Protein AF-A0A4Y2RYI9-F1 (afdb_monomer)

Mean predicted aligned error: 9.79 Å

Secondary structure (DSSP, 8-state):
-HHHHHHHHHHHH-TT--HHHHHHHHHHHHHHHHHHHHHHHHHHHHHHHHHHHHHHHHHHHHH-GGGHHHHHHHHHHHH-S----EETTTEE--HHHHHHHHHHHHHHHHHHHHH--

Foldseek 3Di:
DVQLLVLLLCLLPVPDDDPVVNVVSVVSNVVVVVVVLVVLVVLQVVQVVVVVVLVVLVCVLVVPVVCNVVSVVVCVVPVPDPDGPADVPPGGRHPVVSVVVVVVVVVVSVCCVPVVD

Organism: Araneus ventricosus (NCBI:txid182803)

Solvent-accessible surface area (backbone atoms only — not comparable to full-atom values): 6688 Å² total; per-residue (Å²): 108,70,69,38,51,53,35,51,48,49,68,74,69,56,87,86,63,54,77,65,55,52,52,53,40,53,53,50,32,51,49,49,49,52,51,50,52,51,54,48,50,53,38,19,49,52,39,50,51,50,53,52,50,53,53,52,59,70,49,46,39,76,77,38,70,94,53,21,71,62,50,50,50,54,45,54,74,68,63,69,69,85,84,63,60,43,59,88,82,80,39,69,40,38,74,65,52,55,53,50,53,51,49,51,52,52,52,52,49,50,48,49,72,72,64,70,119

pLDDT: mean 78.43, std 8.35, range [51.66, 90.38]

Radius of gyration: 22.38 Å; Cα contacts (8 Å, |Δi|>4): 59; chains: 1; bounding box: 45×20×69 Å

Structure (mmCIF, N/CA/C/O backbone):
data_AF-A0A4Y2RYI9-F1
#
_entry.id   AF-A0A4Y2RYI9-F1
#
loop_
_atom_site.group_PDB
_atom_site.id
_atom_site.type_symbol
_atom_site.label_atom_id
_atom_site.label_alt_id
_atom_site.label_comp_id
_atom_site.label_asym_id
_atom_site.label_entity_id
_atom_site.label_seq_id
_atom_site.pdbx_PDB_ins_code
_atom_site.Cartn_x
_atom_site.Cartn_y
_atom_site.Cartn_z
_atom_site.occupancy
_atom_site.B_iso_or_equiv
_atom_site.auth_seq_id
_atom_site.auth_comp_id
_atom_site.auth_asym_id
_atom_site.auth_atom_id
_atom_site.pdbx_PDB_model_num
ATOM 1 N N . MET A 1 1 ? 1.613 4.956 -8.567 1.00 69.38 1 MET A N 1
ATOM 2 C CA . MET A 1 1 ? 1.333 4.081 -9.732 1.00 69.38 1 MET A CA 1
ATOM 3 C C . MET A 1 1 ? 1.564 4.794 -11.065 1.00 69.38 1 MET A C 1
ATOM 5 O O . MET A 1 1 ? 2.473 4.374 -11.762 1.00 69.38 1 MET A O 1
ATOM 9 N N . THR A 1 2 ? 0.852 5.879 -11.412 1.00 76.44 2 THR A N 1
ATOM 10 C CA . THR A 1 2 ? 1.058 6.606 -12.693 1.00 76.44 2 THR A CA 1
ATOM 11 C C . THR A 1 2 ? 2.496 7.096 -12.889 1.00 76.44 2 THR A C 1
ATOM 13 O O . THR A 1 2 ? 3.065 6.869 -13.948 1.00 76.44 2 THR A O 1
ATOM 16 N N . GLY A 1 3 ? 3.124 7.674 -11.859 1.00 77.31 3 GLY A N 1
ATOM 17 C CA . GLY A 1 3 ? 4.532 8.095 -11.928 1.00 77.31 3 GLY A CA 1
ATOM 18 C C . GLY A 1 3 ? 5.513 6.945 -12.198 1.00 77.31 3 GLY A C 1
ATOM 19 O O . GLY A 1 3 ? 6.433 7.102 -12.991 1.00 77.31 3 GLY A O 1
ATOM 20 N N . ILE A 1 4 ? 5.272 5.764 -11.613 1.00 82.19 4 ILE A N 1
ATOM 21 C CA . ILE A 1 4 ? 6.099 4.564 -11.838 1.00 82.19 4 ILE A CA 1
ATOM 22 C C . ILE A 1 4 ? 5.918 4.058 -13.272 1.00 82.19 4 ILE A C 1
ATOM 24 O O . ILE A 1 4 ? 6.894 3.716 -13.930 1.00 82.19 4 ILE A O 1
ATOM 28 N N . PHE A 1 5 ? 4.677 4.050 -13.768 1.00 82.31 5 PHE A N 1
ATOM 29 C CA . PHE A 1 5 ? 4.367 3.645 -15.137 1.00 82.31 5 PHE A CA 1
ATOM 30 C C . PHE A 1 5 ? 5.053 4.552 -16.162 1.00 82.31 5 PHE A C 1
ATOM 32 O O . PHE A 1 5 ? 5.734 4.056 -17.050 1.00 82.31 5 PHE A O 1
ATOM 39 N N . TRP A 1 6 ? 4.940 5.874 -16.010 1.00 80.50 6 TRP A N 1
ATOM 40 C CA . TRP A 1 6 ? 5.574 6.830 -16.922 1.00 80.50 6 TRP A CA 1
ATOM 41 C C . TRP A 1 6 ? 7.103 6.777 -16.872 1.00 80.50 6 TRP A C 1
ATOM 43 O O . TRP A 1 6 ? 7.741 6.817 -17.922 1.00 80.50 6 TRP A O 1
ATOM 53 N N . ALA A 1 7 ? 7.694 6.645 -15.681 1.00 80.31 7 ALA A N 1
ATOM 54 C CA . ALA A 1 7 ? 9.140 6.482 -15.540 1.00 80.31 7 ALA A CA 1
ATOM 55 C C . ALA A 1 7 ? 9.628 5.174 -16.190 1.00 80.31 7 ALA A C 1
ATOM 57 O O . ALA A 1 7 ? 10.595 5.197 -16.948 1.00 80.31 7 ALA A O 1
ATOM 58 N N . GLY A 1 8 ? 8.923 4.059 -15.965 1.00 80.31 8 GLY A N 1
ATOM 59 C CA . GLY A 1 8 ? 9.244 2.765 -16.573 1.00 80.31 8 GLY A CA 1
ATOM 60 C C . GLY A 1 8 ? 9.057 2.754 -18.091 1.00 80.31 8 GLY A C 1
ATOM 61 O O . GLY A 1 8 ? 9.909 2.243 -18.811 1.00 80.31 8 GLY A O 1
ATOM 62 N N . TYR A 1 9 ? 7.991 3.381 -18.593 1.00 80.94 9 TYR A N 1
ATOM 63 C CA . TYR A 1 9 ? 7.746 3.544 -20.026 1.00 80.94 9 TYR A CA 1
ATOM 64 C C . TYR A 1 9 ? 8.854 4.365 -20.693 1.00 80.94 9 TYR A C 1
ATOM 66 O O . TYR A 1 9 ? 9.406 3.954 -21.712 1.00 80.94 9 TYR A O 1
ATOM 74 N N . ARG A 1 10 ? 9.233 5.502 -20.095 1.00 79.31 10 ARG A N 1
ATOM 75 C CA . ARG A 1 10 ? 10.328 6.335 -20.607 1.00 79.31 10 ARG A CA 1
ATOM 76 C C . ARG A 1 10 ? 11.635 5.546 -20.669 1.00 79.31 10 ARG A C 1
ATOM 78 O O . ARG A 1 10 ? 12.336 5.623 -21.664 1.00 79.31 10 ARG A O 1
ATOM 85 N N . MET A 1 11 ? 11.926 4.743 -19.653 1.00 76.94 11 MET A N 1
ATOM 86 C CA . MET A 1 11 ? 13.119 3.900 -19.644 1.00 76.94 11 MET A CA 1
ATOM 87 C C . MET A 1 11 ? 13.087 2.803 -20.726 1.00 76.94 11 MET A C 1
ATOM 89 O O . MET A 1 11 ? 14.124 2.494 -21.302 1.00 76.94 11 MET A O 1
ATOM 93 N N . ALA A 1 12 ? 11.920 2.216 -21.011 1.00 79.56 12 ALA A N 1
ATOM 94 C CA . ALA A 1 12 ? 11.790 1.107 -21.958 1.00 79.56 12 ALA A CA 1
ATOM 95 C C . ALA A 1 12 ? 11.823 1.535 -23.438 1.00 79.56 12 ALA A C 1
ATOM 97 O O . ALA A 1 12 ? 12.363 0.804 -24.265 1.00 79.56 12 ALA A O 1
ATOM 98 N N . PHE A 1 13 ? 11.253 2.697 -23.778 1.00 78.94 13 PHE A N 1
ATOM 99 C CA . PHE A 1 13 ? 11.028 3.099 -25.178 1.00 78.94 13 PHE A CA 1
ATOM 100 C C . PHE A 1 13 ? 11.864 4.289 -25.650 1.00 78.94 13 PHE A C 1
ATOM 102 O O . PHE A 1 13 ? 11.900 4.576 -2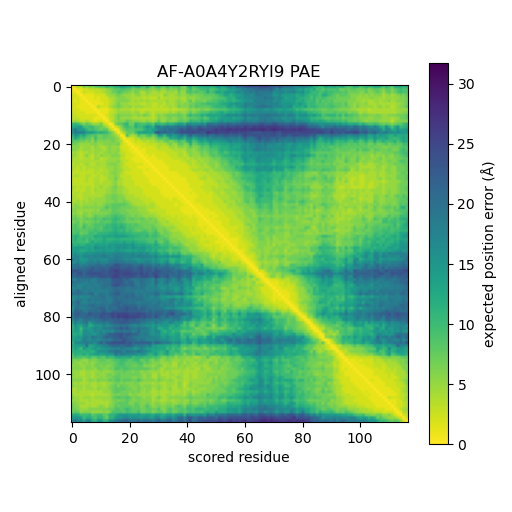6.846 1.00 78.94 13 PHE A O 1
ATOM 109 N N . TYR A 1 14 ? 12.532 5.010 -24.749 1.00 76.31 14 TYR A N 1
ATOM 110 C CA . TYR A 1 14 ? 13.296 6.196 -25.129 1.00 76.31 14 TYR A CA 1
ATOM 111 C C . TYR A 1 14 ? 14.725 5.798 -25.536 1.00 76.31 14 TYR A C 1
ATOM 113 O O . TYR A 1 14 ? 15.625 5.660 -24.713 1.00 76.31 14 TYR A O 1
ATOM 121 N N . GLN A 1 15 ? 14.912 5.556 -26.835 1.00 64.12 15 GLN A N 1
ATOM 122 C CA . GLN A 1 15 ? 16.114 4.941 -27.422 1.00 64.12 15 GLN A CA 1
ATOM 123 C C . GLN A 1 15 ? 17.314 5.892 -27.621 1.00 64.12 15 GLN A C 1
ATOM 125 O O . GLN A 1 15 ? 18.393 5.439 -27.991 1.00 64.12 15 GLN A O 1
ATOM 130 N N . THR A 1 16 ? 17.162 7.193 -27.358 1.00 64.56 16 THR A N 1
ATOM 131 C CA . THR A 1 16 ? 18.196 8.227 -27.579 1.00 64.56 16 THR A CA 1
ATOM 132 C C . THR A 1 16 ? 18.474 9.052 -26.324 1.00 64.56 16 THR A C 1
ATOM 134 O O . THR A 1 16 ? 18.495 10.280 -26.374 1.00 64.56 16 THR A O 1
ATOM 137 N N . SER A 1 17 ? 18.656 8.387 -25.185 1.00 61.59 17 SER A N 1
ATOM 138 C CA . SER A 1 17 ? 18.990 9.055 -23.924 1.00 61.59 17 SER A CA 1
ATOM 139 C C . SER A 1 17 ? 20.484 8.991 -23.626 1.00 61.59 17 SER A C 1
ATOM 141 O O . SER A 1 17 ? 21.120 7.947 -23.773 1.00 61.59 17 SER A O 1
ATOM 143 N N . SER A 1 18 ? 21.042 10.114 -23.178 1.00 77.56 18 SER A N 1
ATOM 144 C CA . SER A 1 18 ? 22.390 10.163 -22.609 1.00 77.56 18 SER A CA 1
ATOM 145 C C . SER A 1 18 ? 22.459 9.324 -21.323 1.00 77.56 18 SER A C 1
ATOM 147 O O . SER A 1 18 ? 21.448 9.093 -20.653 1.00 77.56 18 SER A O 1
ATOM 149 N N . SER A 1 19 ? 23.659 8.880 -20.937 1.00 77.75 19 SER A N 1
ATOM 150 C CA . SER A 1 19 ? 23.864 8.094 -19.708 1.00 77.75 19 SER A CA 1
ATOM 151 C C . SER A 1 19 ? 23.314 8.785 -18.448 1.00 77.75 19 SER A C 1
ATOM 153 O O . SER A 1 19 ? 22.881 8.115 -17.512 1.00 77.75 19 SER A O 1
ATOM 155 N N . GLU A 1 20 ? 23.285 10.120 -18.433 1.00 80.25 20 GLU A N 1
ATOM 156 C CA . GLU A 1 20 ? 22.749 10.925 -17.329 1.00 80.25 20 GLU A CA 1
ATOM 157 C C . GLU A 1 20 ? 21.219 10.844 -17.223 1.00 80.25 20 GLU A C 1
ATOM 159 O O . GLU A 1 20 ? 20.670 10.750 -16.122 1.00 80.25 20 GLU A O 1
ATOM 164 N N . GLU A 1 21 ? 20.513 10.817 -1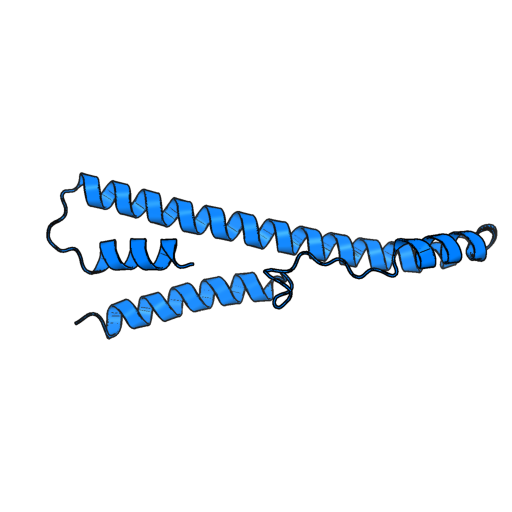8.356 1.00 76.81 21 GLU A N 1
ATOM 165 C CA . GLU A 1 21 ? 19.053 10.685 -18.388 1.00 76.81 21 GLU A CA 1
ATOM 166 C C . GLU A 1 21 ? 18.594 9.302 -17.922 1.00 76.81 21 GLU A C 1
ATOM 168 O O . GLU A 1 21 ? 17.603 9.193 -17.194 1.00 76.81 21 GLU A O 1
ATOM 173 N N . LEU A 1 22 ? 19.340 8.251 -18.278 1.00 79.38 22 LEU A N 1
ATOM 174 C CA . LEU A 1 22 ? 19.087 6.894 -17.789 1.00 79.38 22 LEU A CA 1
ATOM 175 C C . LEU A 1 22 ? 19.254 6.815 -16.270 1.00 79.38 22 LEU A C 1
ATOM 177 O O . LEU A 1 22 ? 18.384 6.277 -15.583 1.00 79.38 22 LEU A O 1
ATOM 181 N N . TYR A 1 23 ? 20.328 7.399 -15.734 1.00 83.75 23 TYR A N 1
ATOM 182 C CA . TYR A 1 23 ? 20.572 7.421 -14.293 1.00 83.75 23 TYR A CA 1
ATOM 183 C C . TYR A 1 23 ? 19.467 8.180 -13.544 1.00 83.75 23 TYR A C 1
ATOM 185 O O . TYR A 1 23 ? 18.897 7.672 -12.575 1.00 83.75 23 TYR A O 1
ATOM 193 N N . SER A 1 24 ? 19.091 9.357 -14.050 1.00 83.62 24 SER A N 1
ATOM 194 C CA . SER A 1 24 ? 17.979 10.151 -13.518 1.00 83.62 24 SER A CA 1
ATOM 195 C C . SER A 1 24 ? 16.652 9.381 -13.555 1.00 83.62 24 SER A C 1
ATOM 197 O O . SER A 1 24 ? 15.904 9.361 -12.572 1.00 83.62 24 SER A O 1
ATOM 199 N N . SER A 1 25 ? 16.379 8.663 -14.650 1.00 80.62 25 SER A N 1
ATOM 200 C CA . SER A 1 25 ? 15.173 7.846 -14.795 1.00 80.62 25 SER A CA 1
ATOM 201 C C . SER A 1 25 ? 15.130 6.695 -13.784 1.00 80.62 25 SER A C 1
ATOM 203 O O . SER A 1 25 ? 14.116 6.535 -13.099 1.00 80.62 25 SER A O 1
ATOM 205 N N . VAL A 1 26 ? 16.235 5.967 -13.589 1.00 85.12 26 VAL A N 1
ATOM 206 C CA . VAL A 1 26 ? 16.335 4.887 -12.589 1.00 85.12 26 VAL A CA 1
ATOM 207 C C . VAL A 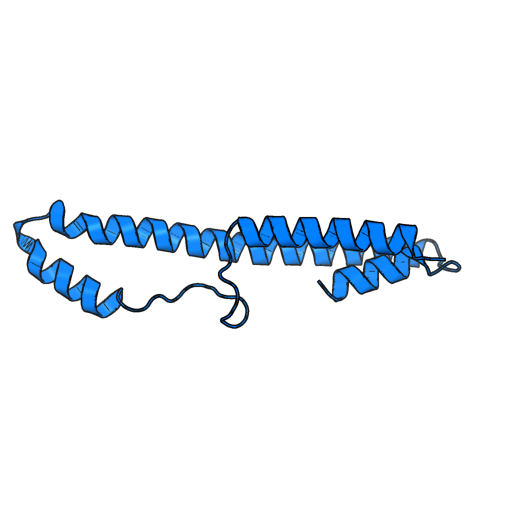1 26 ? 16.164 5.421 -11.164 1.00 85.12 26 VAL A C 1
ATOM 209 O O . VAL A 1 26 ? 15.423 4.831 -10.372 1.00 85.12 26 VAL A O 1
ATOM 212 N N . CYS A 1 27 ? 16.784 6.558 -10.834 1.00 86.38 27 CYS A N 1
ATOM 213 C CA . CYS A 1 27 ? 16.594 7.225 -9.543 1.00 86.38 27 CYS A CA 1
ATOM 214 C C . CYS A 1 27 ? 15.137 7.653 -9.323 1.00 86.38 27 CYS A C 1
ATOM 216 O O . CYS A 1 27 ? 14.594 7.476 -8.233 1.00 86.38 27 CYS A O 1
ATOM 218 N N . SER A 1 28 ? 14.478 8.182 -10.355 1.00 86.62 28 SER A N 1
ATOM 219 C CA . SER A 1 28 ? 13.069 8.570 -10.256 1.00 86.62 28 SER A CA 1
ATOM 220 C C . SER A 1 28 ? 12.159 7.355 -10.037 1.00 86.62 28 SER A C 1
ATOM 222 O O . SER A 1 28 ? 11.289 7.380 -9.164 1.00 86.62 28 SER A O 1
ATOM 224 N N . LEU A 1 29 ? 12.400 6.258 -10.763 1.00 86.94 29 LEU A N 1
ATOM 225 C CA . LEU A 1 29 ? 11.640 5.017 -10.644 1.00 86.94 29 LEU A CA 1
ATOM 226 C C . LEU A 1 29 ? 11.779 4.427 -9.236 1.00 86.94 29 LEU A C 1
ATOM 228 O O . LEU A 1 29 ? 10.771 4.098 -8.606 1.00 86.94 29 LEU A O 1
ATOM 232 N N . SER A 1 30 ? 13.010 4.333 -8.724 1.00 87.38 30 SER A N 1
ATOM 233 C CA . SER A 1 30 ? 13.271 3.801 -7.384 1.00 87.38 30 SER A CA 1
ATOM 234 C C . SER A 1 30 ? 12.629 4.667 -6.301 1.00 87.38 30 SER A C 1
ATOM 236 O O . SER A 1 30 ? 11.976 4.130 -5.405 1.00 87.38 30 SER A O 1
ATOM 238 N N . TYR A 1 31 ? 12.701 5.995 -6.432 1.00 90.38 31 TYR A N 1
ATOM 239 C CA . TYR A 1 31 ? 12.029 6.926 -5.529 1.00 90.38 31 TYR A CA 1
ATOM 240 C C . TYR A 1 31 ? 10.510 6.708 -5.495 1.00 90.38 31 TYR A C 1
ATOM 242 O O . TYR A 1 31 ? 9.936 6.549 -4.417 1.00 90.38 31 TYR A O 1
ATOM 250 N N . PHE A 1 32 ? 9.845 6.640 -6.654 1.00 87.00 32 PHE A N 1
ATOM 251 C CA . PHE A 1 32 ? 8.391 6.459 -6.697 1.00 87.00 32 PHE A CA 1
ATOM 252 C C . PHE A 1 32 ? 7.940 5.101 -6.151 1.00 87.00 32 PHE A C 1
ATOM 254 O O . PHE A 1 32 ? 6.901 5.025 -5.487 1.00 87.00 32 PHE A O 1
ATOM 261 N N . VAL A 1 33 ? 8.709 4.038 -6.402 1.00 87.62 33 VAL A N 1
ATOM 262 C CA . VAL A 1 33 ? 8.433 2.706 -5.844 1.00 87.62 33 VAL A CA 1
ATOM 263 C C . VAL A 1 33 ? 8.587 2.724 -4.321 1.00 87.62 33 VAL A C 1
ATOM 265 O O . VAL A 1 33 ? 7.677 2.287 -3.617 1.00 87.62 33 VAL A O 1
ATOM 268 N N . LEU A 1 34 ? 9.681 3.284 -3.796 1.00 90.06 34 LEU A N 1
ATOM 269 C CA . LEU A 1 34 ? 9.926 3.383 -2.352 1.00 90.06 34 LEU A CA 1
ATOM 270 C C . LEU A 1 34 ? 8.867 4.228 -1.641 1.00 90.06 34 LEU A C 1
ATOM 272 O O . LEU A 1 34 ? 8.355 3.823 -0.592 1.00 90.06 34 LEU A O 1
ATOM 276 N N . LEU A 1 35 ? 8.498 5.369 -2.225 1.00 88.94 35 LEU A N 1
ATOM 277 C CA . LEU A 1 35 ? 7.446 6.237 -1.702 1.00 88.94 35 LEU A CA 1
ATOM 278 C C . LEU A 1 35 ? 6.119 5.476 -1.613 1.00 88.94 35 LEU A C 1
ATOM 280 O O . LEU A 1 35 ? 5.468 5.473 -0.566 1.00 88.94 35 LEU A O 1
ATOM 284 N N . GLN A 1 36 ? 5.734 4.793 -2.695 1.00 86.81 36 GLN A N 1
ATOM 285 C CA . GLN A 1 36 ? 4.501 4.014 -2.734 1.00 86.81 36 GLN A CA 1
ATOM 286 C C . GLN A 1 36 ? 4.522 2.910 -1.672 1.00 86.81 36 GLN A C 1
ATOM 288 O O . GLN A 1 36 ? 3.579 2.803 -0.890 1.00 86.81 36 GLN A O 1
ATOM 293 N N . MET A 1 37 ? 5.602 2.132 -1.588 1.00 85.56 37 MET A N 1
ATOM 294 C CA . MET A 1 37 ? 5.719 1.056 -0.603 1.00 85.56 37 MET A CA 1
ATOM 295 C C . MET A 1 37 ? 5.644 1.583 0.832 1.00 85.56 37 MET A C 1
ATOM 297 O O . MET A 1 37 ? 4.933 1.006 1.655 1.00 85.56 37 MET A O 1
ATOM 301 N N . THR A 1 38 ? 6.292 2.710 1.129 1.00 88.00 38 THR A N 1
ATOM 302 C CA . THR A 1 38 ? 6.258 3.331 2.464 1.00 88.00 38 THR A CA 1
ATOM 303 C C . THR A 1 38 ? 4.846 3.781 2.839 1.00 88.00 38 THR A C 1
ATOM 305 O O . THR A 1 38 ? 4.366 3.484 3.933 1.00 88.00 38 THR A O 1
ATOM 308 N N . LEU A 1 39 ? 4.141 4.445 1.919 1.00 86.50 39 LEU A N 1
ATOM 309 C CA . LEU A 1 39 ? 2.771 4.904 2.159 1.00 86.50 39 LEU A CA 1
ATOM 310 C C . LEU A 1 39 ? 1.809 3.732 2.378 1.00 86.50 39 LEU A C 1
ATOM 312 O O . LEU A 1 39 ? 1.039 3.734 3.340 1.00 86.50 39 LEU A O 1
ATOM 316 N N . MET A 1 40 ? 1.877 2.713 1.517 1.00 84.56 40 MET A N 1
ATOM 317 C CA . MET A 1 40 ? 0.976 1.564 1.604 1.00 84.56 40 MET A CA 1
ATOM 318 C C . MET A 1 40 ? 1.224 0.727 2.865 1.00 84.56 40 MET A C 1
ATOM 320 O O . MET A 1 40 ? 0.272 0.309 3.526 1.00 84.56 40 MET A O 1
ATOM 324 N N . THR A 1 41 ? 2.489 0.498 3.225 1.00 82.19 41 THR A N 1
ATOM 325 C CA . THR A 1 41 ? 2.849 -0.275 4.426 1.00 82.19 41 THR A CA 1
ATOM 326 C C . THR A 1 41 ? 2.505 0.466 5.714 1.00 82.19 41 THR A C 1
ATOM 328 O O . THR A 1 41 ? 1.949 -0.151 6.620 1.00 82.19 41 THR A O 1
ATOM 331 N N . SER A 1 42 ? 2.743 1.779 5.790 1.00 84.31 42 SER A N 1
ATOM 332 C CA . SER A 1 42 ? 2.368 2.600 6.950 1.00 84.31 42 SER A CA 1
ATOM 333 C C . SER A 1 42 ? 0.852 2.610 7.181 1.00 84.31 42 SER A C 1
ATOM 335 O O . SER A 1 42 ? 0.378 2.378 8.301 1.00 84.31 42 SER A O 1
ATOM 337 N N . ALA A 1 43 ? 0.071 2.784 6.110 1.00 83.88 43 ALA A N 1
ATOM 338 C CA . ALA A 1 43 ? -1.387 2.740 6.184 1.00 83.88 43 ALA A CA 1
ATOM 339 C C . ALA A 1 43 ? -1.898 1.353 6.611 1.00 83.88 43 ALA A C 1
ATOM 341 O O . ALA A 1 43 ? -2.738 1.253 7.511 1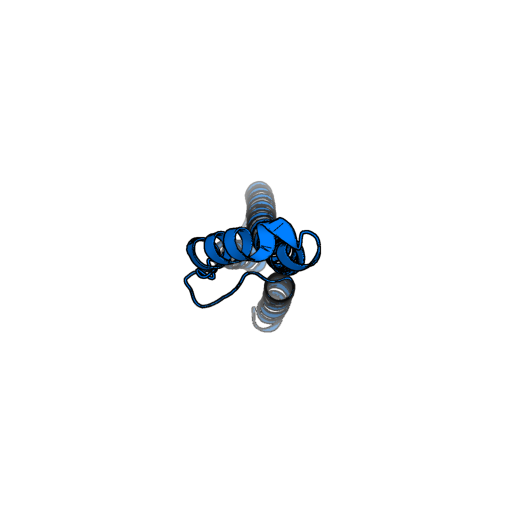.00 83.88 43 ALA A O 1
ATOM 342 N N . ALA A 1 44 ? -1.350 0.281 6.027 1.00 82.44 44 ALA A N 1
ATOM 343 C CA . ALA A 1 44 ? -1.727 -1.088 6.370 1.00 82.44 44 ALA A CA 1
ATOM 344 C C . ALA A 1 44 ? -1.378 -1.443 7.823 1.00 82.44 44 ALA A C 1
ATOM 346 O O . ALA A 1 44 ? -2.199 -2.024 8.535 1.00 82.44 44 ALA A O 1
ATOM 347 N N . LEU A 1 45 ? -0.192 -1.050 8.295 1.00 83.62 45 LEU A N 1
ATOM 348 C CA . LEU A 1 45 ? 0.237 -1.287 9.672 1.00 83.62 45 LEU A CA 1
ATOM 349 C C . LEU A 1 45 ? -0.661 -0.545 10.667 1.00 83.62 45 LEU A C 1
ATOM 351 O O . LEU A 1 45 ? -1.082 -1.119 11.669 1.00 83.62 45 LEU A O 1
ATOM 355 N N . THR A 1 46 ? -1.004 0.708 10.371 1.00 85.88 46 THR A N 1
ATOM 356 C CA . THR A 1 46 ? -1.885 1.514 11.224 1.00 85.88 46 THR A CA 1
ATOM 357 C C . THR A 1 46 ? -3.281 0.896 11.327 1.00 85.88 46 THR A C 1
ATOM 359 O O . THR A 1 46 ? -3.822 0.774 12.430 1.00 85.88 46 THR A O 1
ATOM 362 N N . ASN A 1 47 ? -3.843 0.422 10.210 1.00 84.12 47 ASN A N 1
ATOM 363 C CA . ASN A 1 47 ? -5.117 -0.305 10.201 1.00 84.12 47 ASN A CA 1
ATOM 364 C C . ASN A 1 47 ? -5.041 -1.617 10.996 1.00 84.12 47 ASN A C 1
ATOM 366 O O . ASN A 1 47 ? -5.948 -1.935 11.771 1.00 84.12 47 ASN A O 1
ATOM 370 N N . GLU A 1 48 ? -3.949 -2.372 10.857 1.00 81.56 48 GLU A N 1
ATOM 371 C CA . GLU A 1 48 ? -3.756 -3.623 11.587 1.00 81.56 48 GLU A CA 1
ATOM 372 C C . GLU A 1 48 ? -3.638 -3.387 13.101 1.00 81.56 48 GLU A C 1
ATOM 374 O O . GLU A 1 48 ? -4.306 -4.066 13.891 1.00 81.56 48 GLU A O 1
ATOM 379 N N . VAL A 1 49 ? -2.843 -2.397 13.516 1.00 85.12 49 VAL A N 1
ATOM 380 C CA . VAL A 1 49 ? -2.690 -2.005 14.924 1.00 85.12 49 VAL A CA 1
ATOM 381 C C . VAL A 1 49 ? -4.020 -1.517 15.486 1.00 85.12 49 VAL A C 1
ATOM 383 O O . VAL A 1 49 ? -4.431 -1.993 16.544 1.00 85.12 49 VAL A O 1
ATOM 386 N N . LYS A 1 50 ? -4.757 -0.663 14.764 1.00 83.94 50 LYS A N 1
ATOM 387 C CA . LYS A 1 50 ? -6.112 -0.247 15.155 1.00 83.94 50 LYS A CA 1
ATOM 388 C C . LYS A 1 50 ? -7.014 -1.461 15.387 1.00 83.94 50 LYS A C 1
ATOM 390 O O . LYS A 1 50 ? -7.683 -1.538 16.419 1.00 83.94 50 LYS A O 1
ATOM 395 N N . ASN A 1 51 ? -7.032 -2.420 14.463 1.00 83.06 51 ASN A N 1
ATOM 396 C CA . ASN A 1 51 ? -7.868 -3.615 14.576 1.00 83.06 51 ASN A CA 1
ATOM 397 C C . ASN A 1 51 ? -7.483 -4.481 15.784 1.00 83.06 51 ASN A C 1
ATOM 399 O O . ASN A 1 51 ? -8.368 -4.955 16.505 1.00 83.06 51 ASN A O 1
ATOM 403 N N . ARG A 1 52 ? -6.182 -4.651 16.052 1.00 83.62 52 ARG A N 1
ATOM 404 C CA . ARG A 1 52 ? -5.688 -5.354 17.249 1.00 83.62 52 ARG A CA 1
ATOM 405 C C . ARG A 1 52 ? -6.099 -4.627 18.530 1.00 83.62 52 ARG A C 1
ATOM 407 O O . ARG A 1 52 ? -6.675 -5.252 19.421 1.00 83.62 52 ARG A O 1
ATOM 414 N N . THR A 1 53 ? -5.900 -3.313 18.594 1.00 83.56 53 THR A N 1
ATOM 415 C CA . THR A 1 53 ? -6.295 -2.482 19.739 1.00 83.56 53 THR A CA 1
ATOM 416 C C . THR A 1 53 ? -7.804 -2.525 19.962 1.00 83.56 53 THR A C 1
ATOM 418 O O . THR A 1 53 ? -8.243 -2.747 21.086 1.00 83.56 53 THR A O 1
ATOM 421 N N . LYS A 1 54 ? -8.623 -2.439 18.904 1.00 82.19 54 LYS A N 1
ATOM 422 C CA . LYS A 1 54 ? -10.089 -2.551 18.997 1.00 82.19 54 LYS A CA 1
ATOM 423 C C . LYS A 1 54 ? -10.520 -3.898 19.588 1.00 82.19 54 LYS A C 1
ATOM 425 O O . LYS A 1 54 ? -11.442 -3.934 20.403 1.00 82.19 54 LYS A O 1
ATOM 430 N N . ARG A 1 55 ? -9.861 -5.005 19.220 1.00 82.06 55 ARG A N 1
ATOM 431 C CA . ARG A 1 55 ? -10.122 -6.328 19.823 1.00 82.06 55 ARG A CA 1
ATOM 432 C C . ARG A 1 55 ? -9.754 -6.353 21.308 1.00 82.06 55 ARG A C 1
ATOM 434 O O . ARG A 1 55 ? -10.570 -6.789 22.112 1.00 82.06 55 ARG A O 1
ATOM 441 N N . LEU A 1 56 ? -8.582 -5.836 21.679 1.00 81.94 56 LEU A N 1
ATOM 442 C CA . LEU A 1 56 ? -8.144 -5.775 23.080 1.00 81.94 56 LEU A CA 1
ATOM 443 C C . LEU A 1 56 ? -9.073 -4.910 23.941 1.00 81.94 56 LEU A C 1
ATOM 445 O O . LEU A 1 56 ? -9.493 -5.337 25.016 1.00 81.94 56 LEU A O 1
ATOM 449 N N . VAL A 1 57 ? -9.459 -3.736 23.439 1.00 81.50 57 VAL A N 1
ATOM 450 C CA . VAL A 1 57 ? -10.395 -2.818 24.102 1.00 81.50 57 VAL A CA 1
ATOM 451 C C . VAL A 1 57 ? -11.762 -3.477 24.299 1.00 81.50 57 VAL A C 1
ATOM 453 O O . VAL A 1 57 ? -12.336 -3.352 25.375 1.00 81.50 57 VAL A O 1
ATOM 456 N N . LYS A 1 58 ? -12.265 -4.255 23.330 1.00 79.56 58 LYS A N 1
ATOM 457 C CA . LYS A 1 58 ? -13.512 -5.030 23.494 1.00 79.56 58 LYS A CA 1
ATOM 458 C C . LYS A 1 58 ? -13.417 -6.131 24.558 1.00 79.56 58 LYS A C 1
ATOM 460 O O . LYS A 1 58 ? -14.438 -6.472 25.151 1.00 79.56 58 LYS A O 1
ATOM 465 N N . CYS A 1 59 ? -12.226 -6.672 24.814 1.00 80.50 59 CYS A N 1
ATOM 466 C CA . CYS A 1 59 ? -11.996 -7.681 25.853 1.00 80.50 59 CYS A CA 1
ATOM 467 C C . CYS A 1 59 ? -11.790 -7.070 27.254 1.00 80.50 59 CYS A C 1
ATOM 469 O O . CYS A 1 59 ? -12.027 -7.743 28.256 1.00 80.50 59 CYS A O 1
ATOM 471 N N . LEU A 1 60 ? -11.399 -5.794 27.342 1.00 79.25 60 LEU A N 1
ATOM 472 C CA . LEU A 1 60 ? -11.141 -5.073 28.597 1.00 79.25 60 LEU A CA 1
ATOM 473 C C . LEU A 1 60 ? -12.301 -5.114 29.625 1.00 79.25 60 LEU A C 1
ATOM 475 O O . LEU A 1 60 ? -12.034 -5.399 30.793 1.00 79.25 60 LEU A O 1
ATOM 479 N N . PRO A 1 61 ? -13.584 -4.921 29.240 1.00 78.69 61 PRO A N 1
ATOM 480 C CA . PRO A 1 61 ? -14.711 -4.947 30.174 1.00 78.69 61 PRO A CA 1
ATOM 481 C C . PRO A 1 61 ? -14.908 -6.308 30.854 1.00 78.69 61 PRO A C 1
ATOM 483 O O . PRO A 1 61 ? -15.513 -6.376 31.919 1.00 78.69 61 PRO A O 1
ATOM 486 N N . TYR A 1 62 ? -14.428 -7.393 30.238 1.00 78.88 62 TYR A N 1
ATOM 487 C CA . TYR A 1 62 ? -14.522 -8.745 30.792 1.00 78.88 62 TYR A CA 1
ATOM 488 C C . TYR A 1 62 ? -13.421 -9.036 31.818 1.00 78.88 62 TYR A C 1
AT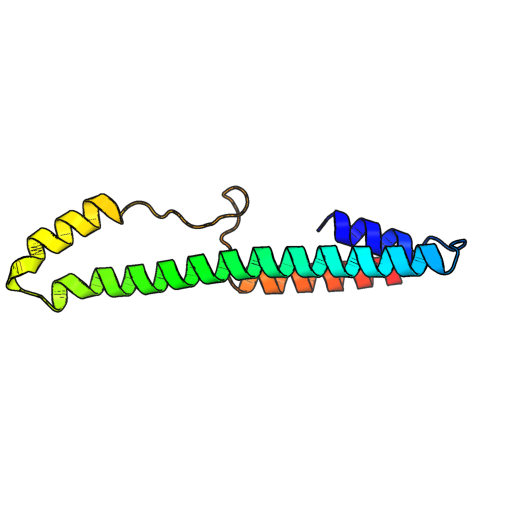OM 490 O O . TYR A 1 62 ? -13.616 -9.872 32.693 1.00 78.88 62 TYR A O 1
ATOM 498 N N . ARG A 1 63 ? -12.289 -8.322 31.751 1.00 77.88 63 ARG A N 1
ATOM 499 C CA . ARG A 1 63 ? -11.198 -8.408 32.738 1.00 77.88 63 ARG A CA 1
ATOM 500 C C . ARG A 1 63 ? -11.424 -7.544 33.978 1.00 77.88 63 ARG A C 1
ATOM 502 O O . ARG A 1 63 ? -10.794 -7.796 34.997 1.00 77.88 63 ARG A O 1
ATOM 509 N N . MET A 1 64 ? -12.304 -6.544 33.904 1.00 75.06 64 MET A N 1
ATOM 510 C CA . MET A 1 64 ? -12.613 -5.636 35.014 1.00 75.06 64 MET A CA 1
ATOM 511 C C . MET A 1 64 ? -14.126 -5.613 35.294 1.00 75.06 64 MET A C 1
ATOM 513 O O . MET A 1 64 ? -14.815 -4.663 34.910 1.00 75.06 64 MET A O 1
ATOM 517 N N . PRO A 1 65 ? -14.653 -6.642 35.991 1.00 72.94 65 PRO A N 1
ATOM 518 C CA . PRO A 1 65 ? -16.070 -6.745 36.337 1.00 72.94 65 PRO A CA 1
ATOM 519 C C . PRO A 1 65 ? -16.669 -5.507 37.032 1.00 72.94 65 PRO A C 1
ATOM 521 O O . PRO A 1 65 ? -17.768 -5.109 36.636 1.00 72.94 65 PRO A O 1
ATOM 524 N N . PRO A 1 66 ? -15.998 -4.856 38.012 1.00 77.25 66 PRO A N 1
ATOM 525 C CA . PRO A 1 66 ? -16.642 -3.798 38.794 1.00 77.25 66 PRO A CA 1
ATOM 526 C C . PRO A 1 66 ? -16.911 -2.516 37.993 1.00 77.25 66 PRO A C 1
ATOM 528 O O . PRO A 1 66 ? -17.871 -1.809 38.277 1.00 77.25 66 PRO A O 1
ATOM 531 N N . ILE A 1 67 ? -16.126 -2.239 36.946 1.00 78.31 67 ILE A N 1
ATOM 532 C CA . ILE A 1 67 ? -16.228 -1.007 36.135 1.00 78.31 67 ILE A CA 1
ATOM 533 C C . ILE A 1 67 ? -16.792 -1.319 34.731 1.00 78.31 67 ILE A C 1
ATOM 535 O O . ILE A 1 67 ? -16.905 -0.452 33.862 1.00 78.31 67 ILE A O 1
ATOM 539 N N . ARG A 1 68 ? -17.222 -2.569 34.493 1.00 78.12 68 ARG A N 1
ATOM 540 C CA . ARG A 1 68 ? -17.647 -3.084 33.182 1.00 78.12 68 ARG A CA 1
ATOM 541 C C . ARG A 1 68 ? -18.657 -2.182 32.474 1.00 78.12 68 ARG A C 1
ATOM 543 O O . ARG A 1 68 ? -18.473 -1.899 31.296 1.00 78.12 68 ARG A O 1
ATOM 550 N N . LYS A 1 69 ? -19.709 -1.725 33.168 1.00 78.75 69 LYS A N 1
ATOM 551 C CA . LYS A 1 69 ? -20.772 -0.887 32.573 1.00 78.75 69 LYS A CA 1
ATOM 552 C C . LYS A 1 69 ? -20.252 0.480 32.107 1.00 78.75 69 LYS A C 1
ATOM 554 O O . LYS A 1 69 ? -20.611 0.912 31.015 1.00 78.75 69 LYS A O 1
ATOM 559 N N . GLN A 1 70 ? -19.387 1.125 32.893 1.00 81.62 70 GLN A N 1
ATOM 560 C CA . GLN A 1 70 ? -18.779 2.411 32.529 1.00 81.62 70 GLN A CA 1
ATOM 561 C C . GLN A 1 70 ? -17.823 2.255 31.342 1.00 81.62 70 GLN A C 1
ATOM 563 O O . GLN A 1 70 ? -17.935 2.997 30.369 1.00 81.62 70 GLN A O 1
ATOM 568 N N . ILE A 1 71 ? -16.960 1.232 31.363 1.00 79.62 71 ILE A N 1
ATOM 569 C CA . ILE A 1 71 ? -16.027 0.944 30.262 1.00 79.62 71 ILE A CA 1
ATOM 570 C C . ILE A 1 71 ? -16.800 0.674 28.961 1.00 79.62 71 ILE A C 1
ATOM 572 O O . ILE A 1 71 ? -16.451 1.203 27.908 1.00 79.62 71 ILE A O 1
ATOM 576 N N . LEU A 1 72 ? -17.887 -0.101 29.017 1.00 79.62 72 LEU A N 1
ATOM 577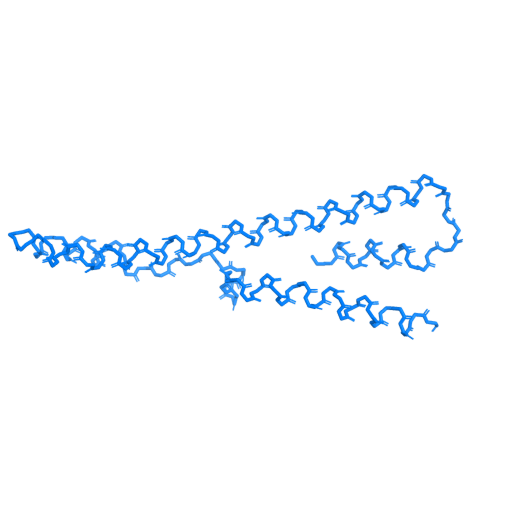 C CA . LEU A 1 72 ? -18.693 -0.419 27.834 1.00 79.62 72 LEU A CA 1
ATOM 578 C C . LEU A 1 72 ? -19.390 0.816 27.244 1.00 79.62 72 LEU A C 1
ATOM 580 O O . LEU A 1 72 ? -19.512 0.912 26.023 1.00 79.62 72 LEU A O 1
ATOM 584 N N . CYS A 1 73 ? -19.819 1.753 28.095 1.00 79.69 73 CYS A N 1
ATOM 585 C CA . CYS A 1 73 ? -20.415 3.022 27.679 1.00 79.69 73 CYS A CA 1
ATOM 586 C C . CYS A 1 73 ? -19.397 3.894 26.928 1.00 79.69 73 CYS A C 1
ATOM 588 O O . CYS A 1 73 ? -19.661 4.319 25.805 1.00 79.69 73 CYS A O 1
ATOM 590 N N . VAL A 1 74 ? -18.194 4.060 27.492 1.00 80.56 74 VAL A N 1
ATOM 591 C CA . VAL A 1 74 ? -17.100 4.831 26.875 1.00 80.56 74 VAL A CA 1
ATOM 592 C C . VAL A 1 74 ? -16.647 4.203 25.554 1.00 80.56 74 VAL A C 1
ATOM 594 O O . VAL A 1 74 ? -16.421 4.911 24.573 1.00 80.56 74 VAL A O 1
ATOM 597 N N . ILE A 1 75 ? -16.558 2.870 25.489 1.00 79.19 75 ILE A N 1
ATOM 598 C CA . ILE A 1 75 ? -16.230 2.163 24.244 1.00 79.19 75 ILE A CA 1
ATOM 599 C C . ILE A 1 75 ? -17.331 2.371 23.202 1.00 79.19 75 ILE A C 1
ATOM 601 O O . ILE A 1 75 ? -17.017 2.653 22.051 1.00 79.19 75 ILE A O 1
ATOM 605 N N . LYS A 1 76 ? -18.614 2.255 23.565 1.00 77.19 76 LYS A N 1
ATOM 606 C CA . LYS A 1 76 ? -19.707 2.502 22.611 1.00 77.19 76 LYS A CA 1
ATOM 607 C C . LYS A 1 76 ? -19.685 3.934 22.079 1.00 77.19 76 LYS A C 1
ATOM 609 O O . LYS A 1 76 ? -19.817 4.102 20.875 1.00 77.19 76 LYS A O 1
ATOM 614 N N . ALA A 1 77 ? -19.471 4.923 22.944 1.00 77.31 77 ALA A N 1
ATOM 615 C CA . ALA A 1 77 ? -19.441 6.328 22.549 1.00 77.31 77 ALA A CA 1
ATOM 616 C C . ALA A 1 77 ? -18.267 6.658 21.605 1.00 77.31 77 ALA A C 1
ATOM 618 O O . ALA A 1 77 ? -18.456 7.381 20.635 1.00 77.31 77 ALA A O 1
ATOM 619 N N . ASN A 1 78 ? -17.075 6.097 21.854 1.00 70.19 78 ASN A N 1
ATOM 620 C CA . ASN A 1 78 ? -15.850 6.497 21.143 1.00 70.19 78 ASN A CA 1
ATOM 621 C C . ASN A 1 78 ? -15.387 5.525 20.039 1.00 70.19 78 ASN A C 1
ATOM 623 O O . ASN A 1 78 ? -14.688 5.934 19.119 1.00 70.19 78 ASN A O 1
ATOM 627 N N . TYR A 1 79 ? -15.739 4.235 20.107 1.00 65.31 79 TYR A N 1
ATOM 628 C CA . TYR A 1 79 ? -15.237 3.186 19.196 1.00 65.31 79 TYR A CA 1
ATOM 629 C C . TYR A 1 79 ? -16.293 2.639 18.221 1.00 65.31 79 TYR A C 1
ATOM 631 O O . TYR A 1 79 ? -16.029 1.651 17.523 1.00 65.31 79 TYR A O 1
ATOM 639 N N . GLN A 1 80 ? -17.485 3.242 18.157 1.00 61.72 80 GLN A N 1
ATOM 640 C CA . GLN A 1 80 ? -18.481 2.893 17.138 1.00 61.72 80 GLN A CA 1
ATOM 641 C C . GLN A 1 80 ? -18.059 3.323 15.728 1.00 61.72 80 GLN A C 1
ATOM 643 O O . GLN A 1 80 ? -18.462 2.682 14.761 1.00 61.72 80 GLN A O 1
ATOM 648 N N . GLN A 1 81 ? -17.219 4.352 15.603 1.00 62.47 81 GLN A N 1
ATOM 649 C CA . GLN A 1 81 ? -16.806 4.867 14.305 1.00 62.47 81 GLN A CA 1
ATOM 650 C C . GLN A 1 81 ? -15.654 4.035 13.734 1.00 62.47 81 GLN A C 1
ATOM 652 O O . GLN A 1 81 ? -14.526 4.044 14.236 1.00 62.47 81 GLN A O 1
ATOM 657 N N . ASP A 1 82 ? -15.939 3.277 12.677 1.00 63.97 82 ASP A N 1
ATOM 658 C CA . ASP A 1 82 ? -14.945 2.478 11.967 1.00 63.97 82 ASP A CA 1
ATOM 659 C C . ASP A 1 82 ? -14.098 3.336 11.020 1.00 63.97 82 ASP A C 1
ATOM 661 O O . ASP A 1 82 ? -14.091 3.167 9.807 1.00 63.97 82 ASP A O 1
ATOM 665 N N . ASN A 1 83 ? -13.320 4.249 11.605 1.00 64.94 83 ASN A N 1
ATOM 666 C CA . ASN A 1 83 ? -12.370 5.077 10.865 1.00 64.94 83 ASN A CA 1
ATOM 667 C C . ASN A 1 83 ? -11.170 4.219 10.460 1.00 64.94 83 ASN A C 1
ATOM 669 O O . ASN A 1 83 ? -10.268 3.992 11.266 1.00 64.94 83 ASN A O 1
ATOM 673 N N . ASN A 1 84 ? -11.210 3.631 9.270 1.00 66.38 84 ASN A N 1
ATOM 674 C CA . ASN A 1 84 ? -10.060 2.965 8.665 1.00 66.38 84 ASN A CA 1
ATOM 675 C C . ASN A 1 84 ? -9.344 3.957 7.752 1.00 66.38 84 ASN A C 1
ATOM 677 O O . ASN A 1 84 ? -9.994 4.755 7.071 1.00 66.38 84 ASN A O 1
ATOM 681 N N . LEU A 1 85 ? -8.016 3.876 7.696 1.00 63.47 85 LEU A N 1
ATOM 682 C CA . LEU A 1 85 ? -7.266 4.537 6.638 1.00 63.47 85 LEU A CA 1
ATOM 683 C C . LEU A 1 85 ? -7.612 3.827 5.333 1.00 63.47 85 LEU A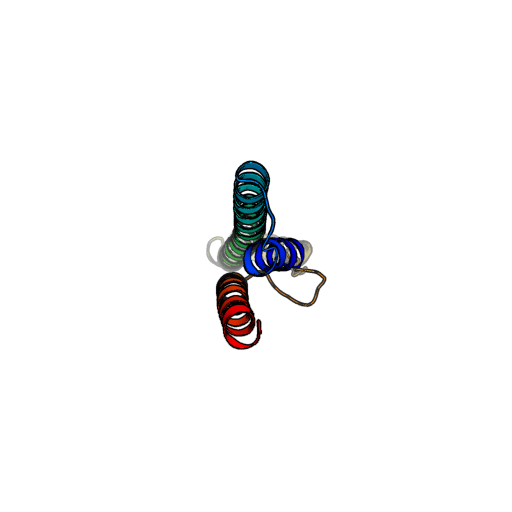 C 1
ATOM 685 O O . LEU A 1 85 ? -7.228 2.678 5.098 1.00 63.47 85 LEU A O 1
ATOM 689 N N . THR A 1 86 ? -8.409 4.508 4.524 1.00 67.75 86 THR A N 1
ATOM 690 C CA . THR A 1 86 ? -8.854 4.038 3.219 1.00 67.75 86 THR A CA 1
ATOM 691 C C . THR A 1 86 ? -8.227 4.908 2.148 1.00 67.75 86 THR A C 1
ATOM 693 O O . THR A 1 86 ? -8.105 6.124 2.308 1.00 67.75 86 THR A O 1
ATOM 696 N N . LEU A 1 87 ? -7.830 4.294 1.038 1.00 60.75 87 LEU A N 1
ATOM 697 C CA . LEU A 1 87 ? -7.554 5.048 -0.170 1.00 60.75 87 LEU A CA 1
ATOM 698 C C . LEU A 1 87 ? -8.905 5.434 -0.780 1.00 60.75 87 LEU A C 1
ATOM 700 O O . LEU A 1 87 ? -9.635 4.561 -1.253 1.00 60.75 87 LEU A O 1
ATOM 704 N N . TRP A 1 88 ? -9.234 6.728 -0.720 1.00 51.66 88 TRP A N 1
ATOM 705 C CA . TRP A 1 88 ? -10.428 7.317 -1.340 1.00 51.66 88 TRP A CA 1
ATOM 706 C C . TRP A 1 88 ? -11.710 6.502 -1.068 1.00 51.66 88 TRP A C 1
ATOM 708 O O . TRP A 1 88 ? -12.491 6.257 -1.973 1.00 51.66 88 TRP A O 1
ATOM 718 N N . GLN A 1 89 ? -11.942 6.058 0.175 1.00 56.50 89 GLN A N 1
ATOM 719 C CA . GLN A 1 89 ? -13.168 5.360 0.617 1.00 56.50 89 GLN A CA 1
ATOM 720 C C . GLN A 1 89 ? -13.416 3.936 0.070 1.00 56.50 89 GLN A C 1
ATOM 722 O O . GLN A 1 89 ? -14.105 3.166 0.737 1.00 56.50 89 GLN A O 1
ATOM 727 N N . PHE A 1 90 ? -12.849 3.547 -1.077 1.00 61.31 90 PHE A N 1
ATOM 728 C CA . PHE A 1 90 ? -13.134 2.254 -1.725 1.00 61.31 90 PHE A CA 1
ATOM 729 C C . PHE A 1 90 ? -12.163 1.132 -1.346 1.00 61.31 90 PHE A C 1
ATOM 731 O O . PHE A 1 90 ? -12.524 -0.040 -1.426 1.00 61.31 90 PHE A O 1
ATOM 738 N N . TYR A 1 91 ? -10.936 1.471 -0.935 1.00 61.62 91 TYR A N 1
ATOM 739 C CA . TYR A 1 91 ? -9.900 0.477 -0.648 1.00 61.62 91 TYR A CA 1
ATOM 740 C C . TYR A 1 91 ? -9.385 0.609 0.781 1.00 61.62 91 TYR A C 1
ATOM 742 O O . TYR A 1 91 ? -8.732 1.593 1.134 1.00 61.62 91 TYR A O 1
ATOM 750 N N . VAL A 1 92 ? -9.657 -0.396 1.613 1.00 69.50 92 VAL A N 1
ATOM 751 C CA . VAL A 1 92 ? -8.996 -0.528 2.914 1.00 69.50 92 VAL A CA 1
ATOM 752 C C . VAL A 1 92 ? -7.550 -0.934 2.660 1.00 69.50 92 VAL A C 1
ATOM 754 O O . VAL A 1 92 ? -7.276 -1.884 1.925 1.00 69.50 92 VAL A O 1
ATOM 757 N N . PHE A 1 93 ? -6.614 -0.195 3.252 1.00 68.81 93 PHE A N 1
ATOM 758 C CA . PHE A 1 93 ? -5.213 -0.585 3.211 1.00 68.81 93 PHE A CA 1
ATOM 759 C C . PHE A 1 93 ? -5.001 -1.828 4.070 1.00 68.81 93 PHE A C 1
ATOM 761 O O . PHE A 1 93 ? -4.901 -1.727 5.290 1.00 68.81 93 PHE A O 1
ATOM 768 N N . ASP A 1 94 ? -4.923 -2.975 3.401 1.00 72.25 94 ASP A N 1
ATOM 769 C CA . ASP A 1 94 ? -4.564 -4.270 3.968 1.00 72.25 94 ASP A CA 1
ATOM 770 C C . ASP A 1 94 ? -3.321 -4.829 3.266 1.00 72.25 94 ASP A C 1
ATOM 772 O O . ASP A 1 94 ? -2.933 -4.392 2.179 1.00 72.25 94 ASP A O 1
ATOM 776 N N . ARG A 1 95 ? -2.705 -5.859 3.857 1.00 74.56 95 ARG A N 1
ATOM 777 C CA . ARG A 1 95 ? -1.534 -6.546 3.275 1.00 74.56 95 ARG A CA 1
ATOM 778 C C . ARG A 1 95 ? -1.793 -7.037 1.844 1.00 74.56 95 ARG A C 1
ATOM 780 O O . ARG A 1 95 ? -0.897 -6.995 1.007 1.00 74.56 95 ARG A O 1
ATOM 787 N N . ALA A 1 96 ? -3.031 -7.435 1.550 1.00 80.81 96 ALA A N 1
ATOM 788 C CA . ALA A 1 96 ? -3.454 -7.842 0.214 1.00 80.81 96 ALA A CA 1
ATOM 789 C C . ALA A 1 96 ? -3.349 -6.705 -0.817 1.00 80.81 96 ALA A C 1
ATOM 791 O O . ALA A 1 96 ? -2.968 -6.959 -1.955 1.00 80.81 96 ALA A O 1
ATOM 792 N N . ALA A 1 97 ? -3.619 -5.454 -0.427 1.00 78.38 97 ALA A N 1
ATOM 793 C CA . ALA A 1 97 ? -3.515 -4.301 -1.321 1.00 78.38 97 ALA A CA 1
ATOM 794 C C . ALA A 1 97 ? -2.060 -4.038 -1.741 1.00 78.38 97 ALA A C 1
ATOM 796 O O . ALA A 1 97 ? -1.794 -3.740 -2.904 1.00 78.38 97 ALA A O 1
ATOM 797 N N . VAL A 1 98 ? -1.109 -4.218 -0.815 1.00 78.81 98 VAL A N 1
ATOM 798 C CA . VAL A 1 98 ? 0.330 -4.119 -1.110 1.00 78.81 98 VAL A CA 1
ATOM 799 C C . VAL A 1 98 ? 0.732 -5.183 -2.131 1.00 78.81 98 VAL A C 1
ATOM 801 O O . VAL A 1 98 ? 1.321 -4.852 -3.160 1.00 78.81 98 VAL A O 1
ATOM 804 N N . ILE A 1 99 ? 0.354 -6.442 -1.889 1.00 83.06 99 ILE A N 1
ATOM 805 C CA . ILE A 1 99 ? 0.667 -7.571 -2.780 1.00 83.06 99 ILE A CA 1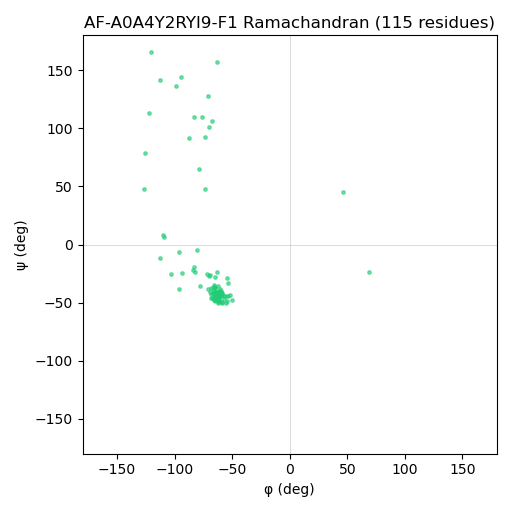
ATOM 806 C C . ILE A 1 99 ? 0.042 -7.359 -4.162 1.00 83.06 99 ILE A C 1
ATOM 808 O O . ILE A 1 99 ? 0.722 -7.521 -5.172 1.00 83.06 99 ILE A O 1
ATOM 812 N N . ALA A 1 100 ? -1.222 -6.933 -4.213 1.00 86.19 100 ALA A N 1
ATOM 813 C CA . ALA A 1 100 ? -1.909 -6.623 -5.461 1.00 86.19 100 ALA A CA 1
ATOM 814 C C . ALA A 1 100 ? -1.196 -5.506 -6.237 1.00 86.19 100 ALA A C 1
ATOM 816 O O . ALA A 1 100 ? -1.035 -5.614 -7.448 1.00 86.19 100 ALA A O 1
ATOM 817 N N . SER A 1 101 ? -0.705 -4.465 -5.555 1.00 83.38 101 SER A N 1
ATOM 818 C CA . SER A 1 101 ? 0.023 -3.376 -6.216 1.00 83.38 101 SER A CA 1
ATOM 819 C C . SER A 1 101 ? 1.351 -3.828 -6.840 1.00 83.38 101 SER A C 1
ATOM 821 O O . SER A 1 101 ? 1.687 -3.380 -7.936 1.00 83.38 101 SER A O 1
ATOM 823 N N . ILE A 1 102 ? 2.068 -4.753 -6.188 1.00 84.81 102 ILE A N 1
ATOM 824 C CA . ILE A 1 102 ? 3.291 -5.370 -6.723 1.00 84.81 102 ILE A CA 1
ATOM 825 C C . ILE A 1 102 ? 2.946 -6.263 -7.915 1.00 84.81 102 ILE A C 1
ATOM 827 O O . ILE A 1 102 ? 3.587 -6.162 -8.958 1.00 84.81 102 ILE A O 1
ATOM 831 N N . GLY A 1 103 ? 1.904 -7.089 -7.779 1.00 86.38 103 GLY A N 1
ATOM 832 C CA . GLY A 1 103 ? 1.398 -7.939 -8.855 1.00 86.38 103 GLY A CA 1
ATOM 833 C C . GLY A 1 103 ? 1.056 -7.123 -10.097 1.00 86.38 103 GLY A C 1
ATOM 834 O O . GLY A 1 103 ? 1.591 -7.399 -11.164 1.00 86.38 103 GLY A O 1
ATOM 835 N N . CYS A 1 104 ? 0.278 -6.049 -9.940 1.00 87.50 104 CYS A N 1
ATOM 836 C CA . CYS A 1 104 ? -0.025 -5.119 -11.025 1.00 87.50 104 CYS A CA 1
ATOM 837 C C . CYS A 1 104 ? 1.244 -4.557 -11.668 1.00 87.50 104 CYS A C 1
ATOM 839 O O . CYS A 1 104 ? 1.323 -4.510 -12.891 1.00 87.50 104 CYS A O 1
ATOM 841 N N . LEU A 1 105 ? 2.244 -4.150 -10.879 1.00 84.94 105 LEU A N 1
ATOM 842 C CA . LEU A 1 105 ? 3.494 -3.616 -11.421 1.00 84.94 105 LEU A CA 1
ATOM 843 C C . LEU A 1 105 ? 4.214 -4.638 -12.315 1.00 84.94 105 LEU A C 1
ATOM 845 O O . LEU A 1 105 ? 4.645 -4.295 -13.413 1.00 84.94 105 LEU A O 1
ATOM 849 N N . VAL A 1 106 ? 4.293 -5.894 -11.868 1.00 86.25 106 VAL A N 1
ATOM 850 C CA . VAL A 1 106 ? 4.895 -6.993 -12.636 1.00 86.25 106 VAL A CA 1
ATOM 851 C C . VAL A 1 106 ? 4.078 -7.289 -13.891 1.00 86.25 106 VAL A C 1
AT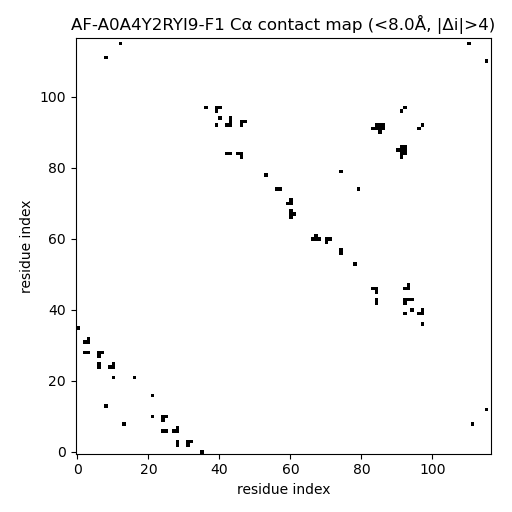OM 853 O O . VAL A 1 106 ? 4.644 -7.372 -14.978 1.00 86.25 106 VAL A O 1
ATOM 856 N N . THR A 1 107 ? 2.752 -7.400 -13.775 1.00 89.25 107 THR A N 1
ATOM 857 C CA . THR A 1 107 ? 1.870 -7.675 -14.918 1.00 89.25 107 THR A CA 1
ATOM 858 C C . THR A 1 107 ? 1.962 -6.571 -15.967 1.00 89.25 107 THR A C 1
ATOM 860 O O . THR A 1 107 ? 2.140 -6.870 -17.145 1.00 89.25 107 THR A O 1
ATOM 863 N N . TYR A 1 108 ? 1.921 -5.300 -15.558 1.00 85.50 108 TYR A N 1
ATOM 864 C CA . TYR A 1 108 ? 2.103 -4.174 -16.474 1.00 85.50 108 TYR A CA 1
ATOM 865 C C . TYR A 1 108 ? 3.506 -4.144 -17.085 1.00 85.50 108 TYR A C 1
ATOM 867 O O . TYR A 1 108 ? 3.628 -3.839 -18.267 1.00 85.50 108 TYR A O 1
ATOM 875 N N . GLY A 1 109 ? 4.548 -4.502 -16.330 1.00 83.56 109 GLY A N 1
ATOM 876 C CA . GLY A 1 109 ? 5.906 -4.643 -16.861 1.00 83.56 109 GLY A CA 1
ATOM 877 C C . GLY A 1 109 ? 6.010 -5.720 -17.946 1.00 83.56 109 GLY A C 1
ATOM 878 O O . GLY A 1 109 ? 6.607 -5.481 -18.993 1.00 83.56 109 GLY A O 1
ATOM 879 N N . ILE A 1 110 ? 5.372 -6.877 -17.742 1.00 85.75 110 ILE A N 1
ATOM 880 C CA . ILE A 1 110 ? 5.309 -7.952 -18.744 1.00 85.75 110 ILE A CA 1
ATOM 881 C C . ILE A 1 110 ? 4.524 -7.495 -19.977 1.00 85.75 110 ILE A C 1
ATOM 883 O O . ILE A 1 110 ? 4.989 -7.700 -21.097 1.00 85.75 110 ILE A O 1
ATOM 887 N N . LEU A 1 111 ? 3.363 -6.852 -19.796 1.00 86.62 111 LEU A N 1
ATOM 888 C CA . LEU A 1 111 ? 2.596 -6.284 -20.911 1.00 86.62 111 LEU A CA 1
ATOM 889 C C . LEU A 1 111 ? 3.440 -5.285 -21.710 1.00 86.62 111 LEU A C 1
ATOM 891 O O . LEU A 1 111 ? 3.501 -5.388 -22.928 1.00 86.62 111 LEU A O 1
ATOM 895 N N . LEU A 1 112 ? 4.134 -4.366 -21.036 1.00 83.25 112 LEU A N 1
ATOM 896 C CA . LEU A 1 112 ? 5.019 -3.396 -21.683 1.00 83.25 112 LEU A CA 1
ATOM 897 C C . LEU A 1 112 ? 6.146 -4.079 -22.468 1.00 83.25 112 LEU A C 1
ATOM 899 O O . LEU A 1 112 ? 6.417 -3.684 -23.595 1.00 83.25 112 LEU A O 1
ATOM 903 N N . GLY A 1 113 ? 6.771 -5.119 -21.912 1.00 79.50 113 GLY A N 1
ATOM 904 C CA . GLY A 1 113 ? 7.845 -5.850 -22.590 1.00 79.50 113 GLY A CA 1
ATOM 905 C C . GLY A 1 113 ? 7.377 -6.732 -23.754 1.00 79.50 113 GLY A C 1
ATOM 906 O O . GLY A 1 113 ? 8.159 -7.014 -24.657 1.00 79.50 113 GLY A O 1
ATOM 907 N N . THR A 1 114 ? 6.117 -7.174 -23.746 1.00 83.56 114 THR A N 1
ATOM 908 C CA . THR A 1 114 ? 5.565 -8.084 -24.769 1.00 83.56 114 THR A CA 1
ATOM 909 C C . THR A 1 114 ? 4.823 -7.358 -25.888 1.00 83.56 114 THR A C 1
ATOM 911 O O . THR A 1 114 ? 4.943 -7.756 -27.043 1.00 83.56 114 THR A O 1
ATOM 914 N N . LEU A 1 115 ? 4.084 -6.294 -25.565 1.00 75.31 115 LEU A N 1
ATOM 915 C CA . LEU A 1 115 ? 3.317 -5.476 -26.516 1.00 75.31 115 LEU A CA 1
ATOM 916 C C . LEU A 1 115 ? 4.075 -4.225 -26.975 1.00 75.31 115 LEU A C 1
ATOM 918 O O . LEU A 1 115 ? 3.599 -3.513 -27.850 1.00 75.31 115 LEU A O 1
ATOM 922 N N . GLY A 1 116 ? 5.237 -3.948 -26.385 1.00 63.56 116 GLY A N 1
ATOM 923 C CA . GLY A 1 116 ? 6.108 -2.819 -26.691 1.00 63.56 116 GLY A CA 1
ATOM 924 C C . GLY A 1 116 ? 6.878 -2.920 -28.003 1.00 63.56 116 GLY A C 1
ATOM 925 O O . GLY A 1 116 ? 8.092 -2.717 -28.003 1.00 63.56 116 GLY A O 1
ATOM 926 N N . LYS A 1 117 ? 6.203 -3.263 -29.097 1.00 53.41 117 LYS A N 1
ATOM 927 C CA . LYS A 1 117 ? 6.742 -3.202 -30.456 1.00 53.41 117 LYS A CA 1
ATOM 928 C C . LYS A 1 117 ? 5.848 -2.351 -31.336 1.00 53.41 117 LYS A C 1
ATOM 930 O O . LYS A 1 117 ? 4.624 -2.598 -31.320 1.00 53.41 117 LYS A O 1
#

Sequence (117 aa):
MTGIFWAGYRMAFYQTSSSEELYSSVCSLSYFVLLQMTLMTSAALTNEVKNRTKRLVKCLPYRMPPIRKQILCVIKANYQQDNNLTLWQFYVFDRAAVIASIGCLVTYGILLGTLGK